Protein AF-A0A350QKH2-F1 (afdb_monomer_lite)

Radius of gyration: 12.34 Å; chains: 1; bounding box: 27×24×33 Å

pLDDT: mean 94.4, std 6.82, range [62.03, 98.56]

Sequence (81 aa):
CFVVGDKIVAAMKRQAKEGEFRSNLHRGGSATVVRLTPEERSTAVHAAKTMGLNVAGVDLLRSNHGPVVMEVNSSPGLEGI

Secondary structure (DSSP, 8-state):
-EEETTEEEE-EEEEPPTT-----GGGT-EEEE-PPPHHHHHHHHHHHHHTT-SEEEEEEEEETTEEEEEEEESS---TT-

Structure (mmCIF, N/CA/C/O backbone):
data_AF-A0A350QKH2-F1
#
_entry.id   AF-A0A350QKH2-F1
#
loop_
_atom_site.group_PDB
_atom_site.id
_atom_site.type_symbol
_atom_site.label_atom_id
_atom_site.label_alt_id
_atom_site.label_comp_id
_atom_site.label_asym_id
_atom_site.label_entity_id
_atom_site.label_seq_id
_atom_site.pdbx_PDB_ins_code
_atom_site.Cartn_x
_atom_site.Cartn_y
_atom_site.Cartn_z
_atom_site.occupancy
_atom_site.B_iso_or_equiv
_atom_site.auth_seq_id
_atom_site.auth_comp_id
_atom_site.a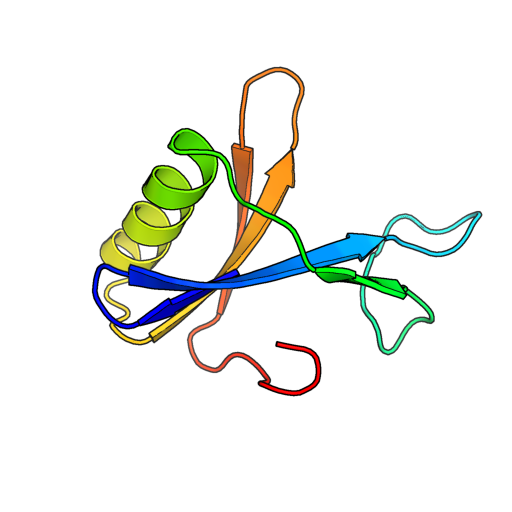uth_asym_id
_atom_site.auth_atom_id
_atom_site.pdbx_PDB_model_num
ATOM 1 N N . CYS A 1 1 ? -1.410 -0.794 -0.075 1.00 95.25 1 CYS A N 1
ATOM 2 C CA . CYS A 1 1 ? -1.425 -1.548 1.202 1.00 95.25 1 CYS A CA 1
ATOM 3 C C . CYS A 1 1 ? -2.859 -1.655 1.697 1.00 95.25 1 CYS A C 1
ATOM 5 O O . CYS A 1 1 ? -3.658 -0.792 1.359 1.00 95.25 1 CYS A O 1
ATOM 7 N N . PHE A 1 2 ? -3.197 -2.723 2.419 1.00 97.56 2 PHE A N 1
ATOM 8 C CA . PHE A 1 2 ? -4.573 -3.027 2.801 1.00 97.56 2 PHE A CA 1
ATOM 9 C C . PHE A 1 2 ? -4.805 -2.723 4.280 1.00 97.56 2 PHE A C 1
ATOM 11 O O . PHE A 1 2 ? -4.168 -3.321 5.155 1.00 97.56 2 PHE A O 1
ATOM 18 N N . VAL A 1 3 ? -5.679 -1.752 4.528 1.00 98.12 3 VAL A N 1
ATOM 19 C CA . VAL A 1 3 ? -6.045 -1.242 5.848 1.00 98.12 3 VAL A CA 1
ATOM 20 C C . VAL A 1 3 ? -7.360 -1.887 6.277 1.00 98.12 3 VAL A C 1
ATOM 22 O O . VAL A 1 3 ? -8.330 -1.861 5.521 1.00 98.12 3 VAL A O 1
ATOM 25 N N . VAL A 1 4 ? -7.398 -2.423 7.497 1.00 97.44 4 VAL A N 1
ATOM 26 C CA . VAL A 1 4 ? -8.616 -2.894 8.170 1.00 97.44 4 VAL A CA 1
ATOM 27 C C . VAL A 1 4 ? -8.629 -2.317 9.585 1.00 97.44 4 VAL A C 1
ATOM 29 O O . VAL A 1 4 ? -7.793 -2.668 10.424 1.00 97.44 4 VAL A O 1
ATOM 32 N N . GLY A 1 5 ? -9.556 -1.394 9.832 1.00 95.81 5 GLY A N 1
ATOM 33 C CA . GLY A 1 5 ? -9.581 -0.525 11.003 1.00 95.81 5 GLY A CA 1
ATOM 34 C C . GLY A 1 5 ? -8.259 0.227 11.139 1.00 95.81 5 GLY A C 1
ATOM 35 O O . GLY A 1 5 ? -7.850 0.971 10.254 1.00 95.81 5 GLY A O 1
ATOM 36 N N . ASP A 1 6 ? -7.544 -0.051 12.225 1.00 95.31 6 ASP A N 1
ATOM 37 C CA . ASP A 1 6 ? -6.287 0.624 12.568 1.00 95.31 6 ASP A CA 1
ATOM 38 C C . ASP A 1 6 ? -5.040 -0.178 12.166 1.00 95.31 6 ASP A C 1
ATOM 40 O O . ASP A 1 6 ? -3.926 0.113 12.606 1.00 95.31 6 ASP A O 1
ATOM 44 N N . LYS A 1 7 ? -5.211 -1.234 11.363 1.00 96.62 7 LYS A N 1
ATOM 45 C CA . LYS A 1 7 ? -4.146 -2.190 11.053 1.00 96.62 7 LYS A CA 1
ATOM 46 C C . LYS A 1 7 ? -3.899 -2.284 9.558 1.00 96.62 7 LYS A C 1
ATOM 48 O O . LYS A 1 7 ? -4.826 -2.400 8.766 1.00 96.62 7 LYS A O 1
ATOM 53 N N . ILE A 1 8 ? -2.621 -2.346 9.189 1.00 96.88 8 ILE A N 1
ATOM 54 C CA . ILE A 1 8 ? -2.209 -2.829 7.870 1.00 96.88 8 ILE A CA 1
ATOM 55 C C . ILE A 1 8 ? -2.079 -4.346 7.943 1.00 96.88 8 ILE A C 1
ATOM 57 O O . ILE A 1 8 ? -1.155 -4.844 8.596 1.00 96.88 8 ILE A O 1
ATOM 61 N N . VAL A 1 9 ? -2.990 -5.055 7.280 1.00 96.50 9 VAL A N 1
ATOM 62 C CA . VAL A 1 9 ? -3.043 -6.525 7.296 1.00 96.50 9 VAL A CA 1
ATOM 63 C C . VAL A 1 9 ? -2.231 -7.152 6.163 1.00 96.50 9 VAL A C 1
ATOM 65 O O . VAL A 1 9 ? -1.742 -8.265 6.315 1.00 96.50 9 VAL A O 1
ATOM 68 N N . ALA A 1 10 ? -2.016 -6.417 5.069 1.00 95.94 10 ALA A N 1
ATOM 69 C CA . ALA A 1 10 ? -1.209 -6.863 3.938 1.00 95.94 10 ALA A CA 1
ATOM 70 C C . ALA A 1 10 ? -0.631 -5.679 3.145 1.00 95.94 10 ALA A C 1
ATOM 72 O O . ALA A 1 10 ? -1.170 -4.565 3.146 1.00 95.94 10 ALA A O 1
ATOM 73 N N . ALA A 1 11 ? 0.496 -5.900 2.470 1.00 96.19 11 ALA A N 1
ATOM 74 C CA . ALA A 1 11 ? 1.109 -4.905 1.601 1.00 96.19 11 ALA A CA 1
ATOM 75 C C . ALA A 1 11 ? 1.939 -5.561 0.495 1.00 96.19 11 ALA A C 1
ATOM 77 O O . ALA A 1 11 ? 2.721 -6.480 0.739 1.00 96.19 11 ALA A O 1
ATOM 78 N N . MET A 1 12 ? 1.828 -5.001 -0.706 1.00 95.44 12 MET A N 1
ATOM 79 C CA . MET A 1 12 ? 2.660 -5.346 -1.852 1.00 95.44 12 MET A CA 1
ATOM 80 C C . MET A 1 12 ? 3.331 -4.095 -2.415 1.00 95.44 12 MET A C 1
ATOM 82 O O . MET A 1 12 ? 2.771 -2.996 -2.349 1.00 95.44 12 MET A O 1
ATOM 86 N N . LYS A 1 13 ? 4.520 -4.268 -2.992 1.00 95.56 13 LYS A N 1
ATOM 87 C CA . LYS A 1 13 ? 5.136 -3.291 -3.886 1.00 95.56 13 LYS A CA 1
ATOM 88 C C . LYS A 1 13 ? 4.764 -3.676 -5.311 1.00 95.56 13 LYS A C 1
ATOM 90 O O . LYS A 1 13 ? 5.033 -4.799 -5.731 1.00 95.56 13 LYS A O 1
ATOM 95 N N . ARG A 1 14 ? 4.198 -2.730 -6.058 1.00 95.06 14 ARG A N 1
ATOM 96 C CA . ARG A 1 14 ? 3.988 -2.884 -7.499 1.00 95.06 14 ARG A CA 1
ATOM 97 C C . ARG A 1 14 ? 5.101 -2.186 -8.272 1.00 95.06 14 ARG A C 1
ATOM 99 O O . ARG A 1 14 ? 5.454 -1.054 -7.944 1.00 95.06 14 ARG A O 1
ATOM 106 N N . GLN A 1 15 ? 5.635 -2.847 -9.292 1.00 95.75 15 GLN A N 1
ATOM 107 C CA . GLN A 1 15 ? 6.676 -2.315 -10.168 1.00 95.75 15 GLN A CA 1
ATOM 108 C C . GLN A 1 15 ? 6.166 -2.303 -11.610 1.00 95.75 15 GLN A C 1
ATOM 110 O O . GLN A 1 15 ? 5.656 -3.306 -12.103 1.00 95.75 15 GLN A O 1
ATOM 115 N N . ALA A 1 16 ? 6.279 -1.156 -12.278 1.00 95.81 16 ALA A N 1
ATOM 116 C CA . ALA A 1 16 ? 5.944 -1.050 -13.693 1.00 95.81 16 ALA A CA 1
ATOM 117 C C . ALA A 1 16 ? 6.961 -1.817 -14.550 1.00 95.81 16 ALA A C 1
ATOM 119 O O . ALA A 1 16 ? 8.123 -1.967 -14.161 1.00 95.81 16 ALA A O 1
ATOM 120 N N . LYS A 1 17 ? 6.515 -2.281 -15.720 1.00 95.50 17 LYS A N 1
ATOM 121 C CA . LYS A 1 17 ? 7.403 -2.835 -16.746 1.00 95.50 17 LYS A CA 1
ATOM 122 C C . LYS A 1 17 ? 8.363 -1.765 -17.275 1.00 95.50 17 LYS A C 1
ATOM 124 O O . LYS A 1 17 ? 8.087 -0.570 -17.175 1.00 95.50 17 LYS A O 1
ATOM 129 N N . GLU A 1 18 ? 9.461 -2.199 -17.880 1.00 94.62 18 GLU A N 1
ATOM 130 C CA . GLU A 1 18 ? 10.406 -1.294 -18.532 1.00 94.62 18 GLU A CA 1
ATOM 131 C C . GLU A 1 18 ? 9.706 -0.408 -19.580 1.00 94.62 18 GLU A C 1
ATOM 133 O O . GLU A 1 18 ? 8.824 -0.862 -20.314 1.00 94.62 18 GLU A O 1
ATOM 138 N N . GLY A 1 19 ? 10.060 0.881 -19.602 1.00 95.50 19 GLY A N 1
ATOM 139 C CA . GLY A 1 19 ? 9.447 1.875 -20.489 1.00 95.50 19 GLY A CA 1
ATOM 140 C C . GLY A 1 19 ? 8.040 2.345 -20.088 1.00 95.50 19 GLY A C 1
ATOM 141 O O . GLY A 1 19 ? 7.408 3.074 -20.847 1.00 95.50 19 GLY A O 1
ATOM 142 N N . GLU A 1 20 ? 7.526 1.963 -18.915 1.00 95.50 20 GLU A N 1
ATOM 143 C CA . GLU A 1 20 ? 6.224 2.399 -18.396 1.00 95.50 20 GLU A CA 1
ATOM 144 C C . GLU A 1 20 ? 6.358 2.886 -16.946 1.00 95.50 20 GLU A C 1
ATOM 146 O O . GLU A 1 20 ? 7.162 2.370 -16.175 1.00 95.50 20 GLU A O 1
ATOM 151 N N . PHE A 1 21 ? 5.556 3.878 -16.553 1.00 91.75 21 PHE A N 1
ATOM 152 C CA . PHE A 1 21 ? 5.577 4.414 -15.184 1.00 91.75 21 PHE A CA 1
ATOM 153 C C . PHE A 1 21 ? 4.423 3.876 -14.329 1.00 91.75 21 PHE A C 1
ATOM 155 O O . PHE A 1 21 ? 4.525 3.790 -13.105 1.00 91.75 21 PHE A O 1
ATOM 162 N N . ARG A 1 22 ? 3.313 3.490 -14.965 1.00 93.19 22 ARG A N 1
ATOM 163 C CA . ARG A 1 22 ? 2.130 2.955 -14.285 1.00 93.19 22 ARG A CA 1
ATOM 164 C C . ARG A 1 22 ? 2.363 1.513 -13.849 1.00 93.19 22 ARG A C 1
ATOM 166 O O . ARG A 1 22 ? 2.574 0.628 -14.674 1.00 93.19 22 ARG A O 1
ATOM 173 N N . SER A 1 23 ? 2.251 1.264 -12.549 1.00 92.56 23 SER A N 1
ATOM 174 C CA . SER A 1 23 ? 2.527 -0.034 -11.921 1.00 92.56 23 SER A CA 1
ATOM 175 C C . SER A 1 23 ? 1.307 -0.964 -11.819 1.00 92.56 23 SER A C 1
ATOM 177 O O . SER A 1 23 ? 1.304 -1.896 -11.018 1.00 92.56 23 SER A O 1
ATOM 179 N N . ASN A 1 24 ? 0.246 -0.733 -12.599 1.00 89.06 24 ASN A N 1
ATOM 180 C CA . ASN A 1 24 ? -0.950 -1.578 -12.564 1.00 89.06 24 ASN A CA 1
ATOM 181 C C . ASN A 1 24 ? -0.635 -3.016 -13.023 1.00 89.06 24 ASN A C 1
ATOM 183 O O . ASN A 1 24 ? -0.048 -3.214 -14.088 1.00 89.06 24 ASN A O 1
ATOM 187 N N . LEU A 1 25 ? -1.103 -4.019 -12.271 1.00 87.69 25 LEU A N 1
ATOM 188 C CA . LEU A 1 25 ? -0.872 -5.438 -12.590 1.00 87.69 25 LEU A CA 1
ATOM 189 C C . LEU A 1 25 ? -1.496 -5.836 -13.934 1.00 87.69 25 LEU A C 1
ATOM 191 O O . LEU A 1 25 ? -0.833 -6.442 -14.770 1.00 87.69 25 LEU A O 1
ATOM 195 N N . HIS A 1 26 ? -2.717 -5.370 -14.216 1.00 86.44 26 HIS A N 1
ATOM 196 C CA . HIS A 1 26 ? -3.394 -5.617 -15.497 1.00 86.44 26 HIS A CA 1
ATOM 197 C C . HIS A 1 26 ? -2.697 -4.965 -16.710 1.00 86.44 26 HIS A C 1
ATOM 199 O O . HIS A 1 26 ? -3.069 -5.237 -17.847 1.00 86.44 26 HIS A O 1
ATOM 205 N N . ARG A 1 27 ? -1.689 -4.101 -16.498 1.00 87.38 27 ARG A N 1
ATOM 206 C CA . ARG A 1 27 ? -0.875 -3.482 -17.566 1.00 87.38 27 ARG A CA 1
ATOM 207 C C . ARG A 1 27 ? 0.523 -4.097 -17.690 1.00 87.38 27 ARG A C 1
ATOM 209 O O . ARG A 1 27 ? 1.393 -3.518 -18.342 1.00 87.38 27 ARG A O 1
ATOM 216 N N . GLY A 1 28 ? 0.734 -5.265 -17.083 1.00 91.06 28 GLY A N 1
ATOM 217 C CA . GLY A 1 28 ? 2.008 -5.985 -17.092 1.00 91.06 28 GLY A CA 1
ATOM 218 C C . GLY A 1 28 ? 2.982 -5.539 -16.001 1.00 91.06 28 GLY A C 1
ATOM 219 O O . GLY A 1 28 ? 4.173 -5.815 -16.112 1.00 91.06 28 GLY A O 1
ATOM 220 N N . GLY A 1 29 ? 2.507 -4.828 -14.973 1.00 92.00 29 GLY A N 1
ATOM 221 C CA . GLY A 1 29 ? 3.291 -4.596 -13.761 1.00 92.00 29 GLY A CA 1
ATOM 222 C C . GLY A 1 29 ? 3.448 -5.877 -12.937 1.00 92.00 29 GLY A C 1
ATOM 223 O O . GLY A 1 29 ? 2.598 -6.764 -12.991 1.00 92.00 29 GLY A O 1
ATOM 224 N N . SER A 1 30 ? 4.519 -5.967 -12.151 1.00 93.12 30 SER A N 1
ATOM 225 C CA . SER A 1 30 ? 4.768 -7.079 -11.226 1.00 93.12 30 SER A CA 1
ATOM 226 C C . SER A 1 30 ? 4.469 -6.687 -9.779 1.00 93.12 30 SER A C 1
ATOM 228 O O . SER A 1 30 ? 4.525 -5.508 -9.417 1.00 93.12 30 SER A O 1
ATOM 230 N N . ALA A 1 31 ? 4.149 -7.679 -8.945 1.00 93.69 31 ALA A N 1
ATOM 231 C CA . ALA A 1 31 ? 3.921 -7.517 -7.512 1.00 93.69 31 ALA A CA 1
ATOM 232 C C . ALA A 1 31 ? 4.931 -8.335 -6.705 1.00 93.69 31 ALA A C 1
ATOM 234 O O . ALA A 1 31 ? 5.226 -9.481 -7.042 1.00 93.69 31 ALA A O 1
ATOM 235 N N . THR A 1 32 ? 5.420 -7.762 -5.609 1.00 94.12 32 THR A N 1
ATOM 236 C CA . THR A 1 32 ? 6.188 -8.485 -4.591 1.00 94.12 32 THR A CA 1
ATOM 237 C C . THR A 1 32 ? 5.693 -8.135 -3.197 1.00 94.12 32 THR A C 1
ATOM 239 O O . THR A 1 32 ? 5.235 -7.017 -2.942 1.00 94.12 32 THR A O 1
ATOM 242 N N . VAL A 1 33 ? 5.799 -9.088 -2.270 1.00 94.31 33 VAL A N 1
ATOM 243 C CA . VAL A 1 33 ? 5.530 -8.833 -0.851 1.00 94.31 33 VAL A CA 1
ATOM 244 C C . VAL A 1 33 ? 6.516 -7.784 -0.345 1.00 94.31 33 VAL A C 1
ATOM 246 O O . VAL A 1 33 ? 7.715 -7.860 -0.616 1.00 94.31 33 VAL A O 1
ATOM 249 N N . VAL A 1 34 ? 6.018 -6.802 0.405 1.00 95.38 34 VAL A N 1
ATOM 250 C CA . VAL A 1 34 ? 6.858 -5.751 0.980 1.00 95.38 34 VAL A CA 1
ATOM 251 C C . VAL A 1 34 ? 6.559 -5.566 2.457 1.00 95.38 34 VAL A C 1
ATOM 253 O O . VAL A 1 34 ? 5.408 -5.538 2.894 1.00 95.38 34 VAL A O 1
ATOM 256 N N . ARG A 1 35 ? 7.616 -5.377 3.246 1.00 96.00 35 ARG A N 1
ATOM 257 C CA . ARG A 1 35 ? 7.484 -4.894 4.616 1.00 96.00 35 ARG A CA 1
ATOM 258 C C . ARG A 1 35 ? 7.466 -3.371 4.596 1.00 96.00 35 ARG A C 1
ATOM 260 O O . ARG A 1 35 ? 8.438 -2.746 4.177 1.00 96.00 35 ARG A O 1
ATOM 267 N N . LEU A 1 36 ? 6.360 -2.795 5.056 1.00 97.44 36 LEU A N 1
ATOM 268 C CA . LEU A 1 36 ? 6.247 -1.350 5.229 1.00 97.44 36 LEU A CA 1
ATOM 269 C C . LEU A 1 36 ? 7.079 -0.863 6.417 1.00 97.44 36 LEU A C 1
ATOM 271 O O . LEU A 1 36 ? 7.140 -1.542 7.452 1.00 97.44 36 LEU A O 1
ATOM 275 N N . THR A 1 37 ? 7.656 0.329 6.283 1.00 98.00 37 THR A N 1
ATOM 276 C CA . THR A 1 37 ? 8.265 1.066 7.396 1.00 98.00 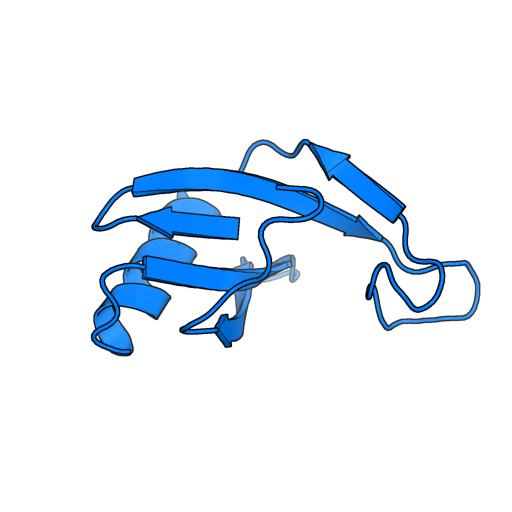37 THR A CA 1
ATOM 277 C C . THR A 1 37 ? 7.189 1.546 8.386 1.00 98.00 37 THR A C 1
ATOM 279 O O . THR A 1 37 ? 5.999 1.568 8.050 1.00 98.00 37 THR A O 1
ATOM 282 N N . PRO A 1 38 ? 7.562 1.942 9.619 1.00 97.81 38 PRO A N 1
ATOM 283 C CA . PRO A 1 38 ? 6.612 2.544 10.556 1.00 97.81 38 PRO A CA 1
ATOM 284 C C . PRO A 1 38 ? 5.908 3.786 9.989 1.00 97.81 38 PRO A C 1
ATOM 286 O O . PRO A 1 38 ? 4.703 3.930 10.167 1.00 97.81 38 PRO A O 1
ATOM 289 N N . GLU A 1 39 ? 6.638 4.627 9.254 1.00 98.00 39 GLU A N 1
ATOM 290 C CA . GLU A 1 39 ? 6.119 5.852 8.634 1.00 98.00 39 GLU A CA 1
ATOM 291 C C . GLU A 1 39 ? 5.135 5.562 7.491 1.00 98.00 39 GLU A C 1
ATOM 293 O O . GLU A 1 39 ? 4.097 6.209 7.375 1.00 98.00 39 GLU A O 1
ATOM 298 N N . GLU A 1 40 ? 5.399 4.538 6.677 1.00 98.44 40 GLU A N 1
ATOM 299 C CA . GLU A 1 40 ? 4.462 4.090 5.639 1.00 98.44 40 GLU A CA 1
ATOM 300 C C . GLU A 1 40 ? 3.170 3.544 6.251 1.00 98.44 40 GLU A C 1
ATOM 302 O O . GLU A 1 40 ? 2.077 3.814 5.754 1.00 98.44 40 GLU A O 1
ATOM 307 N N . ARG A 1 41 ? 3.285 2.791 7.353 1.00 98.12 41 ARG A N 1
ATOM 308 C CA . ARG A 1 41 ? 2.126 2.247 8.071 1.00 98.12 41 ARG A CA 1
ATOM 309 C C . ARG A 1 41 ? 1.273 3.354 8.677 1.00 98.12 41 ARG A C 1
ATOM 311 O O . ARG A 1 41 ? 0.059 3.326 8.490 1.00 98.12 41 ARG A O 1
ATOM 318 N N . SER A 1 42 ? 1.886 4.305 9.384 1.00 98.06 42 SER A N 1
ATOM 319 C CA . SER A 1 42 ? 1.151 5.420 9.990 1.00 98.06 42 SER A CA 1
ATOM 320 C C . SER A 1 42 ? 0.487 6.286 8.923 1.00 98.06 42 SER A C 1
ATOM 322 O O . SER A 1 42 ? -0.696 6.591 9.047 1.00 98.06 42 SER A O 1
ATOM 324 N N . THR A 1 43 ? 1.200 6.594 7.837 1.00 98.44 43 THR A N 1
ATOM 325 C CA . THR A 1 43 ? 0.673 7.363 6.700 1.00 98.44 43 THR A CA 1
ATOM 326 C C . THR A 1 43 ? -0.550 6.690 6.081 1.00 98.44 43 THR A C 1
ATOM 328 O O . THR A 1 43 ? -1.573 7.340 5.878 1.00 98.44 43 THR A O 1
ATOM 331 N N . ALA A 1 44 ? -0.492 5.379 5.837 1.00 98.31 44 ALA A N 1
ATOM 332 C CA . ALA A 1 44 ? -1.612 4.647 5.254 1.00 98.31 44 ALA A CA 1
ATOM 333 C C . ALA A 1 44 ? -2.841 4.575 6.174 1.00 98.31 44 ALA A C 1
ATOM 335 O O . ALA A 1 44 ? -3.962 4.805 5.722 1.00 98.31 44 ALA A O 1
ATOM 336 N N . VAL A 1 45 ? -2.645 4.287 7.467 1.00 98.44 45 VAL A N 1
ATOM 337 C CA . VAL A 1 45 ? -3.752 4.248 8.437 1.00 98.44 45 VAL A CA 1
ATOM 338 C C . VAL A 1 45 ? -4.380 5.635 8.593 1.00 98.44 45 VAL A C 1
ATOM 340 O O . VAL A 1 45 ? -5.603 5.751 8.588 1.00 98.44 45 VAL A O 1
ATOM 343 N N . HIS A 1 46 ? -3.571 6.697 8.673 1.00 98.31 46 HIS A N 1
ATOM 344 C CA . HIS A 1 46 ? -4.087 8.065 8.716 1.00 98.31 46 HIS A CA 1
ATOM 345 C C . HIS A 1 46 ? -4.874 8.424 7.457 1.00 98.31 46 HIS A C 1
ATOM 347 O O . HIS A 1 46 ? -5.945 9.005 7.580 1.00 98.31 46 HIS A O 1
ATOM 353 N N . ALA A 1 47 ? -4.410 8.040 6.266 1.00 98.56 47 ALA A N 1
ATOM 354 C CA . ALA A 1 47 ? -5.141 8.294 5.028 1.00 98.56 47 ALA A CA 1
ATOM 355 C C . ALA A 1 47 ? -6.541 7.653 5.043 1.00 98.56 47 ALA A C 1
ATOM 357 O O . ALA A 1 47 ? -7.528 8.332 4.766 1.00 98.56 47 ALA A O 1
ATOM 358 N N . ALA A 1 48 ? -6.650 6.378 5.434 1.00 98.56 48 ALA A N 1
ATOM 359 C CA . ALA A 1 48 ? -7.940 5.692 5.540 1.00 98.56 48 ALA A CA 1
ATOM 360 C C . ALA A 1 48 ? -8.870 6.344 6.582 1.00 98.56 48 ALA A C 1
ATOM 362 O O . ALA A 1 48 ? -10.045 6.580 6.293 1.00 98.56 48 ALA A O 1
ATOM 363 N N . LYS A 1 49 ? -8.333 6.705 7.758 1.00 98.19 49 LYS A N 1
ATOM 364 C CA . LYS A 1 49 ? -9.084 7.400 8.818 1.00 98.19 49 LYS A CA 1
ATOM 365 C C . LYS A 1 49 ? -9.598 8.763 8.370 1.00 98.19 49 LYS A C 1
ATOM 367 O O . LYS A 1 49 ? -10.765 9.066 8.591 1.00 98.19 49 LYS A O 1
ATOM 372 N N . THR A 1 50 ? -8.757 9.560 7.713 1.00 98.44 50 THR A N 1
ATOM 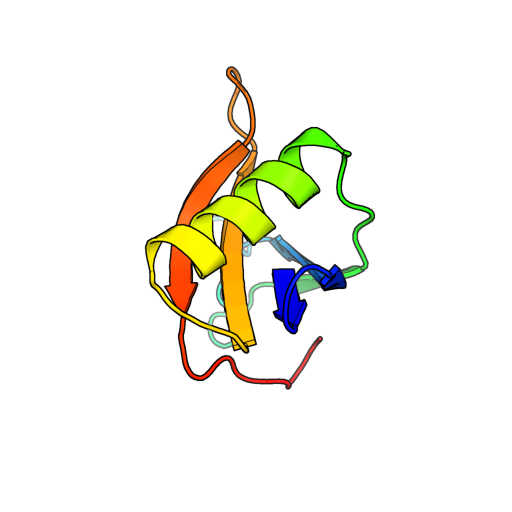373 C CA . THR A 1 50 ? -9.135 10.877 7.179 1.00 98.44 50 THR A CA 1
ATOM 374 C C . THR A 1 50 ? -10.266 10.765 6.157 1.00 98.44 50 THR A C 1
ATOM 376 O O . THR A 1 50 ? -11.133 11.631 6.110 1.00 98.44 50 THR A O 1
ATOM 379 N N . MET A 1 51 ? -10.302 9.676 5.386 1.00 98.19 51 MET A N 1
ATOM 380 C CA . MET A 1 51 ? -11.383 9.386 4.438 1.00 98.19 51 MET A CA 1
ATOM 381 C C . MET A 1 51 ? -12.629 8.755 5.087 1.00 98.19 51 MET A C 1
ATOM 383 O O . MET A 1 51 ? -13.610 8.506 4.391 1.00 98.19 51 MET A O 1
ATOM 387 N N . GLY A 1 52 ? -12.614 8.473 6.396 1.00 97.94 52 GLY A N 1
ATOM 388 C CA . GLY A 1 52 ? -13.726 7.836 7.109 1.00 97.94 52 GLY A CA 1
ATOM 389 C C . GLY A 1 52 ? -13.940 6.359 6.753 1.00 97.94 52 GLY A C 1
ATOM 390 O O . GLY A 1 52 ? -15.052 5.851 6.886 1.00 97.94 52 GLY A O 1
ATOM 391 N N . LEU A 1 53 ? -12.901 5.664 6.275 1.00 98.06 53 LEU A N 1
ATOM 392 C CA . LEU A 1 53 ? -12.998 4.286 5.793 1.00 98.06 53 LEU A CA 1
ATOM 393 C C . LEU A 1 53 ? -12.453 3.288 6.820 1.00 98.06 53 LEU A C 1
ATOM 395 O O . LEU A 1 53 ? -11.288 3.350 7.208 1.00 98.06 53 LEU A O 1
ATOM 399 N N . ASN A 1 54 ? -13.278 2.306 7.195 1.00 95.44 54 ASN A N 1
ATOM 400 C CA . ASN A 1 54 ? -12.856 1.180 8.040 1.00 95.44 54 ASN A CA 1
ATOM 401 C C . ASN A 1 54 ? -12.071 0.113 7.263 1.00 95.44 54 ASN A C 1
ATOM 403 O O . ASN A 1 54 ? -11.345 -0.673 7.863 1.00 95.44 54 ASN A O 1
ATOM 407 N N . VAL A 1 55 ? -12.235 0.051 5.943 1.00 97.31 55 VAL A N 1
ATOM 408 C CA . VAL A 1 55 ? -11.497 -0.852 5.056 1.00 97.31 55 VAL A CA 1
ATOM 409 C C . VAL A 1 55 ? -11.077 -0.051 3.836 1.00 97.31 55 VAL A C 1
ATOM 411 O O . VAL A 1 55 ? -11.913 0.621 3.232 1.00 97.31 55 VAL A O 1
ATOM 414 N N . ALA A 1 56 ? -9.791 -0.090 3.490 1.00 98.25 56 ALA A N 1
ATOM 415 C CA . ALA A 1 56 ? -9.284 0.648 2.340 1.00 98.25 56 ALA A CA 1
ATOM 416 C C . ALA A 1 56 ? -8.021 0.025 1.738 1.00 98.25 56 ALA A C 1
ATOM 418 O O . ALA A 1 56 ? -7.162 -0.511 2.442 1.00 98.25 56 ALA A O 1
ATOM 419 N N . GLY A 1 57 ? -7.874 0.165 0.423 1.00 97.81 57 GLY A N 1
ATOM 420 C CA . GLY A 1 57 ? -6.584 0.060 -0.247 1.00 97.81 57 GLY A CA 1
ATOM 421 C C . GLY A 1 57 ? -5.937 1.436 -0.300 1.00 97.81 57 GLY A C 1
ATOM 422 O O . GLY A 1 57 ? -6.529 2.359 -0.844 1.00 97.81 57 GLY A O 1
ATOM 423 N N . VAL A 1 58 ? -4.739 1.587 0.258 1.00 98.19 58 VAL A N 1
ATOM 424 C CA . VAL A 1 58 ? -3.983 2.846 0.205 1.00 98.19 58 VAL A CA 1
ATOM 425 C C . VAL A 1 58 ? -2.709 2.651 -0.596 1.00 98.19 58 VAL A C 1
ATOM 427 O O . VAL A 1 58 ? -1.831 1.873 -0.200 1.00 98.19 58 VAL A O 1
ATOM 430 N N . ASP A 1 59 ? -2.589 3.364 -1.707 1.00 97.25 59 ASP A N 1
ATOM 431 C CA . ASP A 1 59 ? -1.399 3.337 -2.544 1.00 97.25 59 ASP A CA 1
ATOM 432 C C . ASP A 1 59 ? -0.433 4.447 -2.140 1.00 97.25 59 ASP A C 1
ATOM 434 O O . ASP A 1 59 ? -0.807 5.613 -2.014 1.00 97.25 59 ASP A O 1
ATOM 438 N N . LEU A 1 60 ? 0.828 4.061 -1.938 1.00 97.81 60 LEU A N 1
ATOM 439 C CA . LEU A 1 60 ? 1.905 4.953 -1.528 1.00 97.81 60 LEU A CA 1
ATOM 440 C C . LEU A 1 60 ? 2.993 5.005 -2.600 1.00 97.81 60 LEU A C 1
ATOM 442 O O . LEU A 1 60 ? 3.369 3.975 -3.167 1.00 97.81 60 LEU A O 1
ATOM 446 N N . LEU A 1 61 ? 3.557 6.192 -2.801 1.00 97.19 61 LEU A N 1
ATOM 447 C CA . LEU A 1 61 ? 4.814 6.395 -3.511 1.00 97.19 61 LEU A CA 1
ATOM 448 C C . LEU A 1 61 ? 5.924 6.691 -2.500 1.00 97.19 61 LEU A C 1
ATOM 450 O O . LEU A 1 61 ? 5.782 7.561 -1.643 1.00 97.19 61 LEU A O 1
ATOM 454 N N . ARG A 1 62 ? 7.049 5.980 -2.616 1.00 96.38 62 ARG A N 1
ATOM 455 C CA . ARG A 1 62 ? 8.271 6.291 -1.862 1.00 96.38 62 ARG A CA 1
ATOM 456 C C . ARG A 1 62 ? 8.975 7.454 -2.547 1.00 96.38 62 ARG A C 1
ATOM 458 O O . ARG A 1 62 ? 9.554 7.264 -3.614 1.00 96.38 62 ARG A O 1
ATOM 465 N N . SER A 1 63 ? 8.891 8.638 -1.954 1.00 96.00 63 SER A N 1
ATOM 466 C CA . SER A 1 63 ? 9.587 9.829 -2.440 1.00 96.00 63 SER A CA 1
ATOM 467 C C . SER A 1 63 ? 10.878 10.075 -1.654 1.00 96.00 63 SER A C 1
ATOM 469 O O . SER A 1 63 ? 11.126 9.443 -0.627 1.00 96.00 63 SER A O 1
ATOM 471 N N . ASN A 1 64 ? 11.674 11.049 -2.099 1.00 95.19 64 ASN A N 1
ATOM 472 C CA . ASN A 1 64 ? 12.874 11.495 -1.383 1.00 95.19 64 ASN A CA 1
ATOM 473 C C . ASN A 1 64 ? 12.567 12.198 -0.045 1.00 95.19 64 ASN A C 1
ATOM 475 O O . ASN A 1 64 ? 13.482 12.436 0.737 1.00 95.19 64 ASN A O 1
ATOM 479 N N . HIS A 1 65 ? 11.299 12.525 0.225 1.00 94.62 65 HIS A N 1
ATOM 480 C CA . HIS A 1 65 ? 10.851 13.238 1.425 1.00 94.62 65 HIS A CA 1
ATOM 481 C C . HIS A 1 65 ? 9.866 12.412 2.267 1.00 94.62 65 HIS A C 1
ATOM 483 O O . HIS A 1 65 ? 9.083 12.976 3.023 1.00 94.62 65 HIS A O 1
ATOM 489 N N . GLY A 1 66 ? 9.888 11.083 2.115 1.00 95.75 66 GLY A N 1
ATOM 490 C CA . GLY A 1 66 ? 8.980 10.168 2.809 1.00 95.75 66 GLY A CA 1
ATOM 491 C C . GLY A 1 66 ? 7.842 9.642 1.922 1.00 95.75 66 GLY A C 1
ATOM 492 O O . GLY A 1 66 ? 7.830 9.868 0.702 1.00 95.75 66 GLY A O 1
ATOM 493 N N . PRO A 1 67 ? 6.908 8.866 2.496 1.00 97.94 67 PRO A N 1
ATOM 494 C CA . PRO 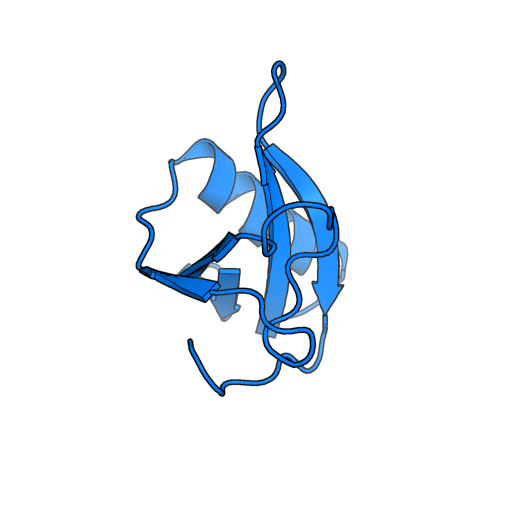A 1 67 ? 5.802 8.272 1.758 1.00 97.94 67 PRO A CA 1
ATOM 495 C C . PRO A 1 67 ? 4.739 9.311 1.383 1.00 97.94 67 PRO A C 1
ATOM 497 O O . PRO A 1 67 ? 4.291 10.097 2.212 1.00 97.94 67 PRO A O 1
ATOM 500 N N . VAL A 1 68 ? 4.283 9.264 0.134 1.00 98.00 68 VAL A N 1
ATOM 501 C CA . VAL A 1 68 ? 3.215 10.125 -0.393 1.00 98.00 68 VAL A CA 1
ATOM 502 C C . VAL A 1 68 ? 2.004 9.267 -0.738 1.00 98.00 68 VAL A C 1
ATOM 504 O O . VAL A 1 68 ? 2.147 8.242 -1.405 1.00 98.00 68 VAL A O 1
ATOM 507 N N . VAL A 1 69 ?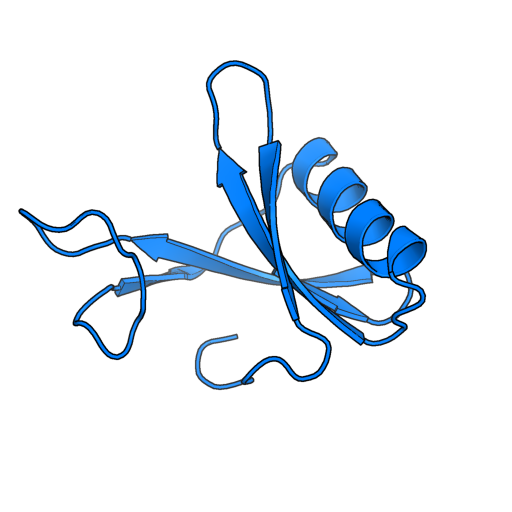 0.813 9.678 -0.298 1.00 98.25 69 VAL A N 1
ATOM 508 C CA . VAL A 1 69 ? -0.451 9.007 -0.639 1.00 98.25 69 VAL A CA 1
ATOM 509 C C . VAL A 1 69 ? -0.830 9.342 -2.078 1.00 98.25 69 VAL A C 1
ATOM 511 O O . VAL A 1 69 ? -0.946 10.512 -2.431 1.00 98.25 69 VAL A O 1
ATOM 514 N N . MET A 1 70 ? -1.021 8.313 -2.902 1.00 97.25 70 MET A N 1
ATOM 515 C CA . MET A 1 70 ? -1.410 8.451 -4.308 1.00 97.25 70 MET A CA 1
ATOM 516 C C . MET A 1 70 ? -2.901 8.174 -4.522 1.00 97.25 70 MET A C 1
ATOM 518 O O . MET A 1 70 ? -3.553 8.887 -5.276 1.00 97.25 70 MET A O 1
ATOM 522 N N . GLU A 1 71 ? -3.443 7.154 -3.857 1.00 97.25 71 GLU A N 1
ATOM 523 C CA . GLU A 1 71 ? -4.852 6.763 -3.957 1.00 97.25 71 GLU A CA 1
ATOM 524 C C . GLU A 1 71 ? -5.327 6.180 -2.620 1.00 97.25 71 GLU A C 1
ATOM 526 O O . GLU A 1 71 ? -4.571 5.485 -1.934 1.00 97.25 71 GLU A O 1
ATOM 531 N N . VAL A 1 72 ? -6.591 6.437 -2.272 1.00 98.06 72 VAL A N 1
ATOM 532 C CA . VAL A 1 72 ? -7.322 5.728 -1.215 1.00 98.06 72 VAL A CA 1
ATOM 533 C C . VAL A 1 72 ? -8.591 5.145 -1.827 1.00 98.06 72 VAL A C 1
ATOM 535 O O . VAL A 1 72 ? -9.452 5.881 -2.303 1.00 98.06 72 VAL A O 1
ATOM 538 N N . ASN A 1 73 ? -8.705 3.821 -1.811 1.00 97.06 73 ASN A N 1
ATOM 539 C CA . ASN A 1 73 ? -9.768 3.070 -2.463 1.00 97.06 73 ASN A CA 1
ATOM 540 C C . ASN A 1 73 ? -10.658 2.378 -1.421 1.00 97.06 73 ASN A C 1
ATOM 542 O O . ASN A 1 73 ? -10.160 1.580 -0.625 1.00 97.06 73 ASN A O 1
ATOM 546 N N . SER A 1 74 ? -11.962 2.669 -1.427 1.00 96.44 74 SER A N 1
ATOM 547 C CA . SER A 1 74 ? -12.948 2.122 -0.479 1.00 96.44 74 SER A CA 1
ATOM 548 C C . SER A 1 74 ? -13.395 0.690 -0.786 1.00 96.44 74 SER A C 1
ATOM 550 O O . SER A 1 74 ? -13.990 0.042 0.072 1.00 96.44 74 SER A O 1
ATOM 552 N N . SER A 1 75 ? -13.101 0.180 -1.983 1.00 94.31 75 SER A N 1
ATOM 553 C CA . SER A 1 75 ? -13.427 -1.183 -2.409 1.00 94.31 75 SER A CA 1
ATOM 554 C C . SER A 1 75 ? -12.231 -1.810 -3.137 1.00 94.31 75 SER A C 1
ATOM 556 O O . SER A 1 75 ? -12.305 -2.079 -4.340 1.00 94.31 75 SER A O 1
ATOM 558 N N . PRO A 1 76 ? -11.100 -2.019 -2.437 1.00 91.50 76 PRO A N 1
ATOM 559 C CA . PRO A 1 76 ? -9.893 -2.539 -3.060 1.00 91.50 76 PRO A CA 1
ATOM 560 C C . PRO A 1 76 ? -10.096 -3.979 -3.539 1.00 91.50 76 PRO A C 1
ATOM 562 O O . PRO A 1 76 ? -10.673 -4.810 -2.837 1.00 91.50 76 PRO A O 1
ATOM 565 N N . GLY A 1 77 ? -9.563 -4.291 -4.720 1.00 84.88 77 GLY A N 1
ATOM 566 C CA . GLY A 1 77 ? -9.438 -5.676 -5.165 1.00 84.88 77 GLY A CA 1
ATOM 567 C C . GLY A 1 77 ? -8.492 -6.460 -4.250 1.00 84.88 77 GLY A C 1
ATOM 568 O O . GLY A 1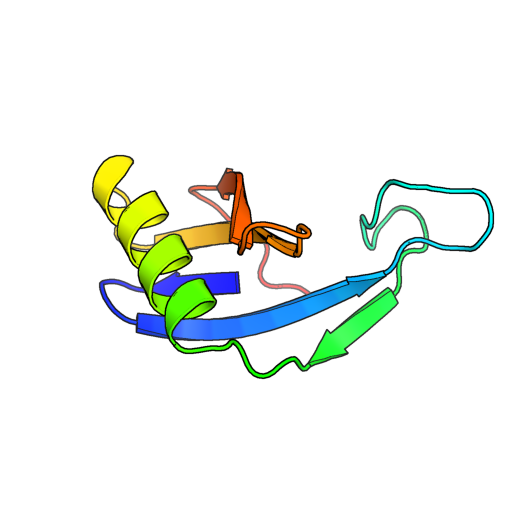 77 ? -7.473 -5.927 -3.807 1.00 84.88 77 GLY A O 1
ATOM 569 N N . LEU A 1 78 ? -8.828 -7.723 -3.979 1.00 79.75 78 LEU A N 1
ATOM 570 C CA . LEU A 1 78 ? -8.017 -8.625 -3.150 1.00 79.75 78 LEU A CA 1
ATOM 571 C C . LEU A 1 78 ? -7.086 -9.526 -3.973 1.00 79.75 78 LEU A C 1
ATOM 573 O O . LEU A 1 78 ? -6.218 -10.185 -3.411 1.00 79.75 78 LEU A O 1
ATOM 577 N N . GLU A 1 79 ? -7.236 -9.559 -5.299 1.00 68.44 79 GLU A N 1
ATOM 578 C CA . GLU A 1 79 ? -6.327 -10.308 -6.167 1.00 68.44 79 GLU A CA 1
ATOM 579 C C . GLU A 1 79 ? -4.900 -9.744 -6.061 1.00 68.44 79 GLU A C 1
ATOM 581 O O . GLU A 1 79 ? -4.618 -8.620 -6.480 1.00 68.44 79 GLU A O 1
ATOM 586 N N . GLY A 1 80 ? -3.993 -10.542 -5.486 1.00 62.03 80 GLY A N 1
ATOM 587 C CA . GLY A 1 80 ? -2.577 -10.200 -5.313 1.00 62.03 80 GLY A CA 1
ATOM 588 C C . GLY A 1 80 ? -2.202 -9.557 -3.971 1.00 62.03 80 GLY A C 1
ATOM 589 O O . GLY A 1 80 ? -1.056 -9.122 -3.834 1.00 62.03 80 GLY A O 1
ATOM 590 N N . ILE A 1 81 ? -3.128 -9.490 -3.004 1.00 62.47 81 ILE A N 1
ATOM 591 C CA . ILE A 1 81 ? -2.885 -9.036 -1.620 1.00 62.47 81 ILE A CA 1
ATOM 592 C C . ILE A 1 81 ? -2.724 -10.222 -0.669 1.00 62.47 81 ILE A C 1
ATOM 594 O O . ILE A 1 81 ? -3.510 -11.185 -0.785 1.00 62.47 81 ILE A O 1
#

Foldseek 3Di:
DKAAALDDPFDKDWADDPPDDDRDVVNVIDIDGDDDDPQRSVVQSVVCVVVVANIWDWDWDQDPVGIDTDDTGNDDDPVRD